Protein AF-A0A2M7J598-F1 (afdb_monomer)

Solvent-accessible surface area (backbone atoms only — not comparable to full-atom values): 4701 Å² total; per-residue (Å²): 51,68,37,45,54,35,32,34,26,34,34,56,43,94,77,53,84,44,64,61,65,71,74,36,80,92,73,73,47,67,47,64,76,55,80,59,77,45,77,44,82,33,45,54,85,33,79,86,86,73,56,98,56,44,42,70,46,71,88,41,62,67,84,72,69,45,67,81,85,88,88,76,91,130

Mean predicted aligned error: 2.21 Å

Nearest PDB structures (foldseek):
  6ads-assembly1_A  TM=3.690E-01  e=9.839E+00  Senecavirus A

Structure (mmCIF, N/CA/C/O backbone):
data_AF-A0A2M7J598-F1
#
_entry.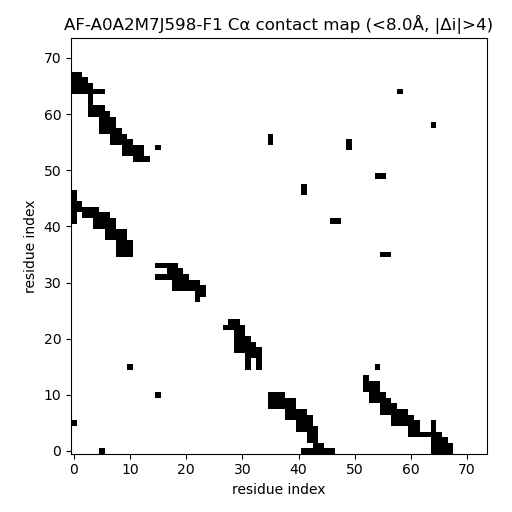id   AF-A0A2M7J598-F1
#
loop_
_atom_site.group_PDB
_atom_site.id
_atom_site.type_symbol
_atom_site.label_atom_id
_atom_site.label_alt_id
_atom_site.label_comp_id
_atom_site.label_asym_id
_atom_site.label_entity_id
_atom_site.label_seq_id
_atom_site.pdbx_PDB_ins_code
_atom_site.Cartn_x
_atom_site.Cartn_y
_atom_site.Cartn_z
_atom_site.occupancy
_atom_site.B_iso_or_equiv
_atom_site.auth_seq_id
_atom_site.auth_comp_id
_atom_site.auth_asym_id
_atom_site.auth_atom_id
_atom_site.pdbx_PDB_model_num
ATOM 1 N N . VAL A 1 1 ? -6.378 -2.842 10.641 1.00 96.31 1 VAL A N 1
ATOM 2 C CA . VAL A 1 1 ? -6.200 -1.614 11.455 1.00 96.31 1 VAL A CA 1
ATOM 3 C C . VAL A 1 1 ? -6.756 -1.879 12.843 1.00 96.31 1 VAL A C 1
ATOM 5 O O . VAL A 1 1 ? -7.731 -2.606 12.934 1.00 96.31 1 VAL A O 1
ATOM 8 N N . LEU A 1 2 ? -6.108 -1.398 13.909 1.00 97.31 2 LEU A N 1
ATOM 9 C CA . LEU A 1 2 ? -6.569 -1.610 15.292 1.00 97.31 2 LEU A CA 1
ATOM 10 C C . LEU A 1 2 ? -7.230 -0.357 15.882 1.00 97.31 2 LEU A C 1
ATOM 12 O O . LEU A 1 2 ? -8.219 -0.474 16.587 1.00 97.31 2 LEU A O 1
ATOM 16 N N . GLU A 1 3 ? -6.685 0.832 15.612 1.00 97.25 3 GLU A N 1
ATOM 17 C CA . GLU A 1 3 ? -7.244 2.122 16.041 1.00 97.25 3 GLU A CA 1
ATOM 18 C C . GLU A 1 3 ? -6.951 3.214 15.006 1.00 97.25 3 GLU A C 1
ATOM 20 O O . GLU A 1 3 ? -5.899 3.183 14.359 1.00 97.25 3 GLU A O 1
ATOM 25 N N . GLY A 1 4 ? -7.845 4.204 14.925 1.00 95.69 4 GLY A N 1
ATOM 26 C CA . GLY A 1 4 ? -7.779 5.309 13.967 1.00 95.69 4 GLY A CA 1
ATOM 27 C C . GLY A 1 4 ? -8.385 4.961 12.606 1.00 95.69 4 GLY A C 1
ATOM 28 O O . GLY A 1 4 ? -8.640 3.795 12.303 1.00 95.69 4 GLY A O 1
ATOM 29 N N . ASP A 1 5 ? -8.603 5.991 11.792 1.00 91.88 5 ASP A N 1
ATOM 30 C CA . ASP A 1 5 ? -9.136 5.857 10.437 1.00 91.88 5 ASP A CA 1
ATOM 31 C C . ASP A 1 5 ? -7.979 5.870 9.435 1.00 91.88 5 ASP A C 1
ATOM 33 O O . ASP A 1 5 ? -7.297 6.886 9.280 1.00 91.88 5 ASP A O 1
ATOM 37 N N . GLU A 1 6 ? -7.749 4.747 8.753 1.00 97.56 6 GLU A N 1
ATOM 38 C CA . GLU A 1 6 ? -6.764 4.652 7.676 1.00 97.56 6 GLU A CA 1
ATOM 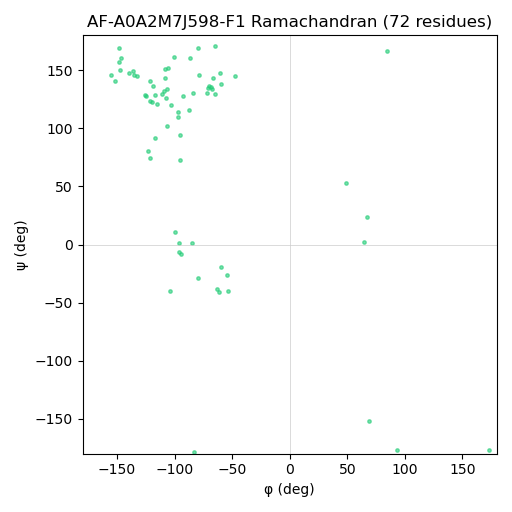39 C C . GLU A 1 6 ? -7.469 4.545 6.323 1.00 97.56 6 GLU A C 1
ATOM 41 O O . GLU A 1 6 ? -8.500 3.899 6.177 1.00 97.56 6 GLU A O 1
ATOM 46 N N . THR A 1 7 ? -6.895 5.166 5.307 1.00 98.31 7 THR A N 1
ATOM 47 C CA . THR A 1 7 ? -7.180 4.938 3.897 1.00 98.31 7 THR A CA 1
ATOM 48 C C . THR A 1 7 ? -5.888 4.454 3.252 1.00 98.31 7 THR A C 1
ATOM 50 O O . THR A 1 7 ? -4.807 4.971 3.537 1.00 98.31 7 THR A O 1
ATOM 53 N N . MET A 1 8 ? -5.978 3.438 2.403 1.00 98.44 8 MET A N 1
ATOM 54 C CA . MET A 1 8 ? -4.832 2.903 1.677 1.00 98.44 8 MET A CA 1
ATOM 55 C C . MET A 1 8 ? -5.051 3.091 0.182 1.00 98.44 8 MET A C 1
ATOM 57 O O . MET A 1 8 ? -6.107 2.746 -0.352 1.00 98.44 8 MET A O 1
ATOM 61 N N . GLY A 1 9 ? -4.059 3.674 -0.487 1.00 98.56 9 GLY A N 1
ATOM 62 C CA . GLY A 1 9 ? -4.024 3.743 -1.941 1.00 98.56 9 GLY A CA 1
ATOM 63 C C . GLY A 1 9 ? -3.566 2.413 -2.523 1.00 98.56 9 GLY A C 1
ATOM 64 O O . GLY A 1 9 ? -2.714 1.758 -1.929 1.00 98.56 9 GLY A O 1
ATOM 65 N N . TRP A 1 10 ? -4.098 2.034 -3.679 1.00 98.69 10 TRP A N 1
ATOM 66 C CA . TRP A 1 10 ? -3.690 0.839 -4.417 1.00 98.69 10 TRP A CA 1
ATOM 67 C C . TRP A 1 10 ? -3.464 1.149 -5.898 1.00 98.69 10 TRP A C 1
ATOM 69 O O . TRP A 1 10 ? -4.186 1.965 -6.484 1.00 98.69 10 TRP A O 1
ATOM 79 N N . LYS A 1 11 ? -2.477 0.482 -6.499 1.00 98.75 11 LYS A N 1
ATOM 80 C CA . LYS A 1 11 ? -2.197 0.473 -7.936 1.00 98.75 11 LYS A CA 1
ATOM 81 C C . LYS A 1 11 ? -1.515 -0.855 -8.321 1.00 98.75 11 LYS A C 1
ATOM 83 O O . LYS A 1 11 ? -0.649 -1.306 -7.572 1.00 98.75 11 LYS A O 1
ATOM 88 N N . PRO A 1 12 ? -1.842 -1.468 -9.473 1.00 98.56 12 PRO A N 1
ATOM 89 C CA . PRO A 1 12 ? -1.127 -2.655 -9.932 1.00 98.56 12 PRO A CA 1
ATOM 90 C C . PRO A 1 12 ? 0.316 -2.296 -10.321 1.00 98.56 12 PRO A C 1
ATOM 92 O O . PRO A 1 12 ? 0.554 -1.301 -11.004 1.00 98.56 12 PRO A O 1
ATOM 95 N N . LEU A 1 13 ? 1.281 -3.118 -9.909 1.00 98.31 13 LEU A N 1
ATOM 96 C CA . LEU A 1 13 ? 2.717 -2.897 -10.110 1.00 98.31 13 LEU A CA 1
ATOM 97 C C . LEU A 1 13 ? 3.116 -2.640 -11.579 1.00 98.31 13 LEU A C 1
ATOM 99 O O . LEU A 1 13 ? 3.932 -1.745 -11.799 1.00 98.31 13 LEU A O 1
ATOM 103 N N . PRO A 1 14 ? 2.545 -3.327 -12.595 1.00 98.25 14 PRO A N 1
ATOM 104 C CA . PRO A 1 14 ? 2.835 -3.018 -13.999 1.00 98.25 14 PRO A CA 1
ATOM 105 C C . PRO A 1 14 ? 2.475 -1.587 -14.432 1.00 98.25 14 PRO A C 1
ATOM 107 O O . PRO A 1 14 ? 3.017 -1.117 -15.428 1.00 98.25 14 PRO A O 1
ATOM 110 N N . ASP A 1 15 ? 1.608 -0.893 -13.683 1.00 98.50 15 ASP A N 1
ATOM 111 C CA . ASP A 1 15 ? 1.197 0.494 -13.942 1.00 98.50 15 ASP A CA 1
ATOM 112 C C . ASP A 1 15 ? 1.933 1.532 -13.073 1.00 98.50 15 ASP A C 1
ATOM 114 O O . ASP A 1 15 ? 1.548 2.710 -13.023 1.00 98.50 15 ASP A O 1
ATOM 118 N N . CYS A 1 16 ? 2.982 1.106 -12.36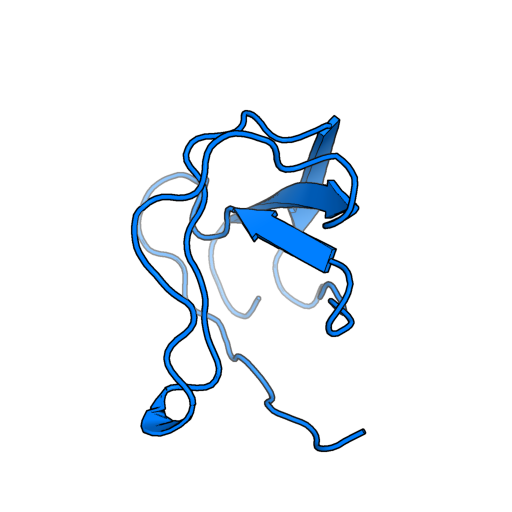6 1.00 98.38 16 CYS A N 1
ATOM 119 C CA . CYS A 1 16 ? 3.869 1.974 -11.601 1.00 98.38 16 CYS A CA 1
ATOM 120 C C . CYS A 1 16 ? 5.105 2.330 -12.439 1.00 98.38 16 CYS A C 1
ATOM 122 O O . CYS A 1 16 ? 6.090 1.592 -12.479 1.00 98.38 16 CYS A O 1
ATOM 124 N N . TYR A 1 17 ? 5.053 3.472 -13.124 1.00 98.06 17 TYR A N 1
ATOM 125 C CA . TYR A 1 17 ? 6.052 3.858 -14.126 1.00 98.06 17 TYR A CA 1
ATOM 126 C C . TYR A 1 17 ? 7.177 4.748 -13.579 1.00 98.06 17 TYR A C 1
ATOM 128 O O . TYR A 1 17 ? 8.141 5.020 -14.294 1.00 98.06 17 TYR A O 1
ATOM 136 N N . ASN A 1 18 ? 7.070 5.223 -12.335 1.00 98.25 18 ASN A N 1
ATOM 137 C CA . ASN A 1 18 ? 7.993 6.182 -11.733 1.00 98.25 18 ASN A CA 1
ATOM 138 C C . ASN A 1 18 ? 8.648 5.617 -10.455 1.00 98.25 18 ASN A C 1
ATOM 140 O O . ASN A 1 18 ? 8.267 5.997 -9.341 1.00 98.25 18 ASN A O 1
ATOM 144 N N . PRO A 1 19 ? 9.616 4.688 -10.585 1.00 97.88 19 PRO A N 1
ATOM 145 C CA . PRO A 1 19 ? 10.299 4.095 -9.441 1.00 97.88 19 PRO A CA 1
ATOM 146 C C . PRO A 1 19 ? 11.179 5.118 -8.707 1.00 97.88 19 PRO A C 1
ATOM 148 O O . PRO A 1 19 ? 11.976 5.840 -9.307 1.00 97.88 19 PRO A O 1
ATOM 151 N N . ALA A 1 20 ? 11.082 5.132 -7.379 1.00 97.94 20 ALA A N 1
ATOM 152 C CA . ALA A 1 20 ? 11.940 5.899 -6.481 1.00 97.94 20 ALA A CA 1
ATOM 153 C C . ALA A 1 20 ? 13.085 5.012 -5.969 1.00 97.94 20 ALA 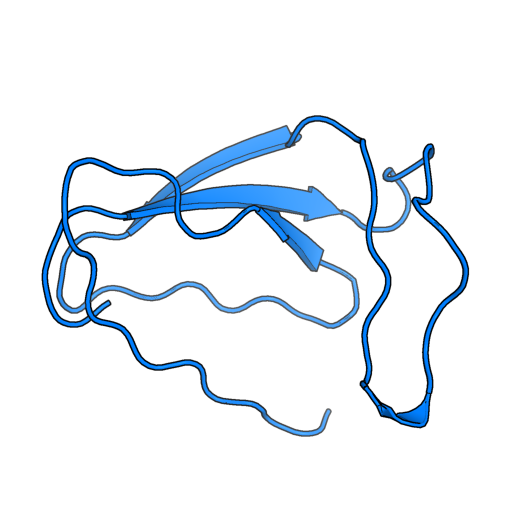A C 1
ATOM 155 O O . ALA A 1 20 ? 13.106 4.595 -4.810 1.00 97.94 20 ALA A O 1
ATOM 156 N N . GLY A 1 21 ? 14.033 4.720 -6.859 1.00 96.19 21 GLY A N 1
ATOM 157 C CA . GLY A 1 21 ? 15.155 3.820 -6.594 1.00 96.19 21 GLY A CA 1
ATOM 158 C C . GLY A 1 21 ? 14.897 2.371 -7.015 1.00 96.19 21 GLY A C 1
ATOM 159 O O . GLY A 1 21 ? 13.874 2.038 -7.618 1.00 96.19 21 GLY A O 1
ATOM 160 N N . GLU A 1 22 ? 15.874 1.515 -6.726 1.00 97.50 22 GLU A N 1
ATOM 161 C CA . GLU A 1 22 ? 15.858 0.099 -7.096 1.00 97.50 22 GLU A CA 1
ATOM 162 C C . GLU A 1 22 ? 15.148 -0.766 -6.046 1.00 97.50 22 GLU A C 1
ATOM 164 O O . GLU A 1 22 ? 14.995 -0.377 -4.884 1.00 97.50 22 GLU A O 1
ATOM 169 N N . PHE A 1 23 ? 14.736 -1.966 -6.457 1.00 97.75 23 PHE A N 1
ATOM 170 C CA . PHE A 1 23 ? 14.233 -2.979 -5.536 1.00 97.75 23 PHE A CA 1
ATOM 171 C C . PHE A 1 23 ? 15.336 -3.441 -4.574 1.00 97.75 23 PHE A C 1
ATOM 173 O O . PHE A 1 23 ? 16.432 -3.822 -4.987 1.00 97.75 23 PHE A O 1
ATOM 180 N N . SER A 1 24 ? 15.033 -3.444 -3.277 1.00 98.25 24 SER A N 1
ATOM 181 C CA . SER A 1 24 ? 15.924 -3.950 -2.237 1.00 98.25 24 SER A CA 1
ATOM 182 C C . SER A 1 24 ? 15.557 -5.386 -1.883 1.00 98.25 24 SER A C 1
ATOM 184 O O . SER A 1 24 ? 14.553 -5.618 -1.217 1.00 98.25 24 SER A O 1
ATOM 186 N N . VAL A 1 25 ? 16.415 -6.338 -2.257 1.00 97.31 25 VAL A N 1
ATOM 187 C CA . VAL A 1 25 ? 16.239 -7.761 -1.912 1.00 97.31 25 VAL A CA 1
ATOM 188 C C . VAL A 1 25 ? 16.251 -7.979 -0.395 1.00 97.31 25 VAL A C 1
ATOM 190 O O . VAL A 1 25 ? 15.447 -8.740 0.123 1.00 97.31 25 VAL A O 1
ATOM 193 N N . GLU A 1 26 ? 17.134 -7.286 0.332 1.00 97.62 26 GLU A N 1
ATOM 194 C CA . GLU A 1 26 ? 17.241 -7.401 1.796 1.00 97.62 26 GLU A CA 1
ATOM 195 C C . GLU A 1 26 ? 15.964 -6.938 2.512 1.00 97.62 26 GLU A C 1
ATOM 197 O O . GLU A 1 26 ? 15.558 -7.531 3.509 1.00 97.62 26 GLU A O 1
ATOM 202 N N . LYS A 1 27 ? 15.336 -5.868 2.011 1.00 97.06 27 LYS A N 1
ATOM 203 C CA . LYS A 1 27 ? 14.148 -5.262 2.628 1.00 97.06 27 LYS A CA 1
ATOM 204 C C . LYS A 1 27 ? 12.830 -5.731 2.015 1.00 97.06 27 LYS A C 1
ATOM 206 O O . LYS A 1 27 ? 11.785 -5.345 2.536 1.00 97.06 27 LYS A O 1
ATOM 211 N N . ASP A 1 28 ? 12.888 -6.511 0.937 1.00 97.56 28 ASP A N 1
ATOM 212 C CA . ASP A 1 28 ? 11.738 -6.968 0.153 1.00 97.56 28 ASP A CA 1
ATOM 213 C C . ASP A 1 28 ? 10.785 -5.811 -0.211 1.00 97.56 28 ASP A C 1
ATOM 215 O O . ASP A 1 28 ? 9.603 -5.791 0.143 1.00 97.56 28 ASP A O 1
ATOM 219 N N . ILE A 1 29 ? 11.343 -4.752 -0.817 1.00 97.81 29 ILE A N 1
ATOM 220 C CA . ILE A 1 29 ? 10.597 -3.519 -1.107 1.00 97.81 29 ILE A CA 1
ATOM 221 C C . ILE A 1 29 ? 11.182 -2.713 -2.272 1.00 97.81 29 ILE A C 1
ATOM 223 O O . ILE A 1 29 ? 12.399 -2.610 -2.437 1.00 97.81 29 ILE A O 1
ATOM 227 N N . GLN A 1 30 ? 10.296 -2.059 -3.023 1.00 98.19 30 GLN A N 1
ATOM 228 C CA . GLN A 1 30 ? 10.598 -0.965 -3.946 1.00 98.19 30 GLN A CA 1
ATOM 229 C C . GLN A 1 30 ? 9.571 0.156 -3.751 1.00 98.19 30 GLN A C 1
ATOM 231 O O . GLN A 1 30 ? 8.406 -0.111 -3.455 1.00 98.19 30 GLN A O 1
ATOM 236 N N . PHE A 1 31 ? 9.998 1.409 -3.911 1.00 98.44 31 PHE A N 1
ATOM 237 C CA . PHE A 1 31 ? 9.127 2.579 -3.808 1.00 98.44 31 PHE A CA 1
ATOM 238 C C . PHE A 1 31 ? 8.822 3.170 -5.184 1.00 98.44 31 PHE A C 1
ATOM 240 O O . PHE A 1 31 ? 9.641 3.090 -6.098 1.00 98.44 31 PHE A O 1
ATOM 247 N N . PHE A 1 32 ? 7.664 3.817 -5.303 1.00 98.56 32 PHE A N 1
ATOM 248 C CA . PHE A 1 32 ? 7.195 4.482 -6.518 1.00 98.56 32 PHE A CA 1
ATOM 249 C C . PHE A 1 32 ? 6.601 5.851 -6.169 1.00 98.56 32 PHE A C 1
ATOM 251 O O . PHE A 1 32 ? 6.055 6.032 -5.081 1.00 98.56 32 PHE A O 1
ATOM 258 N N . LEU A 1 33 ? 6.711 6.811 -7.089 1.00 98.38 33 LEU A N 1
ATOM 259 C CA . LEU A 1 33 ? 6.118 8.155 -6.977 1.00 98.38 33 LEU A CA 1
ATOM 260 C C . LEU A 1 33 ? 4.762 8.266 -7.689 1.00 98.38 33 LEU A C 1
ATOM 262 O O . LEU A 1 33 ? 4.163 9.340 -7.742 1.00 98.38 33 LEU A O 1
ATOM 266 N N . ASP A 1 34 ? 4.295 7.167 -8.272 1.00 98.44 34 ASP A N 1
ATOM 267 C CA . ASP A 1 34 ? 3.006 7.065 -8.932 1.00 98.44 34 ASP A CA 1
ATOM 268 C C . ASP A 1 34 ? 1.834 7.368 -7.989 1.00 98.44 34 ASP A C 1
ATOM 270 O O . ASP A 1 34 ? 1.762 6.874 -6.864 1.00 98.44 34 ASP A O 1
ATOM 274 N N . ALA A 1 35 ? 0.853 8.122 -8.488 1.00 98.06 35 ALA A N 1
ATOM 275 C CA . ALA A 1 35 ? -0.419 8.279 -7.793 1.00 98.06 35 ALA A CA 1
ATOM 276 C C . ALA A 1 35 ? -1.191 6.940 -7.761 1.00 98.06 35 ALA A C 1
ATOM 278 O O . ALA A 1 35 ? -1.178 6.216 -8.767 1.00 98.06 35 ALA A O 1
ATOM 279 N N . PRO A 1 36 ? -1.902 6.620 -6.661 1.00 98.31 36 PRO A N 1
ATOM 280 C CA . PRO A 1 36 ? -2.763 5.440 -6.593 1.00 98.31 36 PRO A CA 1
ATOM 281 C C . PRO A 1 36 ? -3.890 5.458 -7.629 1.00 98.31 36 PRO A C 1
ATOM 283 O O . PRO A 1 36 ? -4.430 6.514 -7.956 1.00 98.31 36 PRO A O 1
ATOM 286 N N . ALA A 1 37 ? -4.273 4.275 -8.113 1.00 98.38 37 ALA A N 1
ATOM 287 C CA . ALA A 1 37 ? -5.415 4.093 -9.010 1.00 98.38 37 ALA A CA 1
ATOM 288 C C . ALA A 1 37 ? -6.754 4.100 -8.252 1.00 98.38 37 ALA A C 1
ATOM 290 O O . ALA A 1 37 ? -7.784 4.488 -8.799 1.00 98.38 37 ALA A O 1
ATOM 291 N N . SER A 1 38 ? -6.745 3.683 -6.986 1.00 98.12 38 SER A N 1
ATOM 292 C CA . SER A 1 38 ? -7.915 3.706 -6.107 1.00 98.12 38 SER A CA 1
ATOM 293 C C . SER A 1 38 ? -7.514 3.970 -4.659 1.0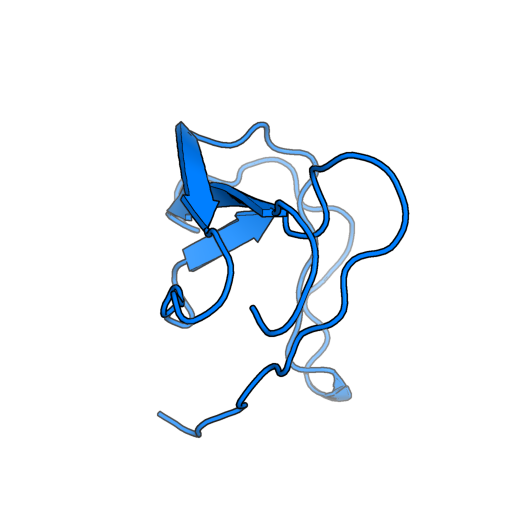0 98.12 38 SER A C 1
ATOM 295 O O . SER A 1 38 ? -6.356 3.783 -4.284 1.00 98.12 38 SER A O 1
ATOM 297 N N . TRP A 1 39 ? -8.488 4.402 -3.860 1.00 98.31 39 TRP A N 1
ATOM 298 C CA . TRP A 1 39 ? -8.352 4.651 -2.429 1.00 98.31 39 TRP A CA 1
ATOM 299 C C . TRP A 1 39 ? -9.417 3.861 -1.679 1.00 98.31 39 TRP A C 1
ATOM 301 O O . TRP A 1 39 ? -10.598 3.939 -2.018 1.00 98.31 39 TRP A O 1
ATOM 311 N N . ILE A 1 40 ? -8.999 3.104 -0.668 1.00 97.75 40 ILE A N 1
ATOM 312 C CA . ILE A 1 40 ? -9.872 2.228 0.108 1.00 97.75 40 ILE A CA 1
ATOM 313 C C . ILE A 1 40 ? -9.809 2.653 1.570 1.00 97.75 40 ILE A C 1
ATOM 315 O O . ILE A 1 40 ? -8.728 2.681 2.156 1.00 97.75 40 ILE A O 1
ATOM 319 N N . ALA A 1 41 ? -10.961 2.967 2.162 1.00 97.38 41 ALA A N 1
ATOM 320 C CA . ALA A 1 41 ? -11.064 3.185 3.600 1.00 97.38 41 ALA A CA 1
ATOM 321 C C . ALA A 1 41 ? -10.925 1.846 4.342 1.00 97.38 41 ALA A C 1
ATOM 323 O O . ALA A 1 41 ? -11.610 0.874 4.024 1.00 97.38 41 ALA A O 1
ATOM 324 N N . VAL A 1 42 ? -10.051 1.811 5.343 1.00 97.19 42 VAL A N 1
ATOM 325 C CA . VAL A 1 42 ? -9.749 0.658 6.194 1.00 97.19 42 VAL A CA 1
ATOM 326 C C . VAL A 1 42 ? -9.999 1.066 7.651 1.00 97.19 42 VAL A C 1
ATOM 328 O O . VAL A 1 42 ? -9.061 1.429 8.366 1.00 97.19 42 VAL A O 1
ATOM 331 N N . PRO A 1 43 ? -11.268 1.059 8.101 1.00 95.88 43 PRO A N 1
ATOM 332 C CA . PRO A 1 43 ?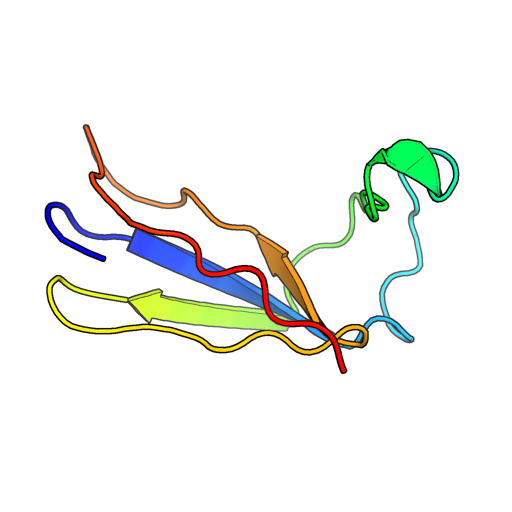 -11.598 1.384 9.484 1.00 95.88 43 PRO A CA 1
ATOM 333 C C . PRO A 1 43 ? -11.019 0.336 10.456 1.00 95.88 43 PRO A C 1
ATOM 335 O O . PRO A 1 43 ? -10.526 -0.718 10.028 1.00 95.88 43 PRO A O 1
ATOM 338 N N . PRO A 1 44 ? -11.075 0.586 11.777 1.00 97.00 44 PRO A N 1
ATOM 339 C CA . PRO A 1 44 ? -10.720 -0.415 12.779 1.00 97.00 44 PRO A CA 1
ATOM 340 C C . PRO A 1 44 ? -11.375 -1.780 12.510 1.00 97.00 44 PRO A C 1
ATOM 342 O O . PRO A 1 44 ? -12.476 -1.870 11.962 1.00 97.00 44 PRO A O 1
ATOM 345 N N . ASP A 1 45 ? -10.645 -2.847 12.833 1.00 96.75 45 ASP A N 1
ATOM 346 C CA . ASP A 1 45 ? -11.001 -4.258 12.606 1.00 96.75 45 ASP A CA 1
ATOM 347 C C . ASP A 1 45 ? -11.118 -4.703 11.136 1.00 96.75 45 ASP A C 1
ATOM 349 O O . ASP A 1 45 ? -11.363 -5.876 10.857 1.00 96.75 45 ASP A O 1
ATOM 353 N N . HIS A 1 46 ? -10.850 -3.809 10.181 1.00 97.31 46 HIS A N 1
ATOM 354 C CA . HIS A 1 46 ? -10.751 -4.143 8.760 1.00 97.31 46 HIS A CA 1
ATOM 355 C C . HIS A 1 46 ? -9.287 -4.260 8.324 1.00 97.31 46 HIS A C 1
ATOM 357 O O . HIS A 1 46 ? -8.359 -3.770 8.987 1.00 97.31 46 HIS A O 1
ATOM 363 N N . PHE A 1 47 ? -9.061 -4.924 7.192 1.00 97.38 47 PHE A N 1
ATOM 364 C CA . PHE A 1 47 ? -7.733 -5.100 6.615 1.00 97.38 47 PHE A CA 1
ATOM 365 C C . PHE A 1 47 ? -7.780 -5.154 5.086 1.00 97.38 47 PHE A C 1
ATOM 367 O O . PHE A 1 47 ? -8.797 -5.503 4.492 1.00 97.38 47 PHE A O 1
ATOM 374 N N . CYS A 1 48 ? -6.642 -4.837 4.471 1.00 97.19 48 CYS A N 1
ATOM 375 C CA . CYS A 1 48 ? -6.352 -5.124 3.071 1.00 97.19 48 CYS A CA 1
ATOM 376 C C . CYS A 1 48 ? -5.303 -6.236 2.999 1.00 97.19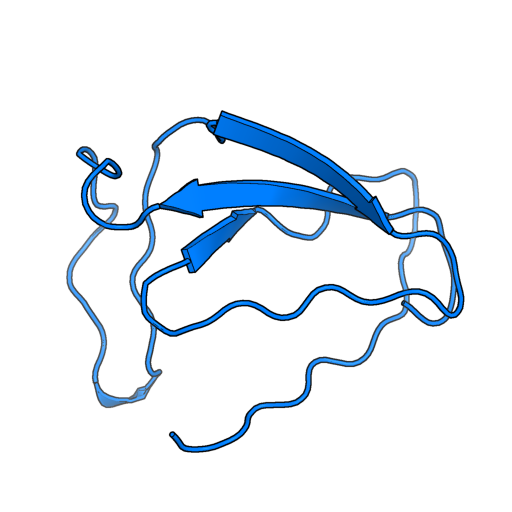 48 CYS A C 1
ATOM 378 O O . CYS A 1 48 ? -4.462 -6.362 3.893 1.00 97.19 48 CYS A O 1
ATOM 380 N N . 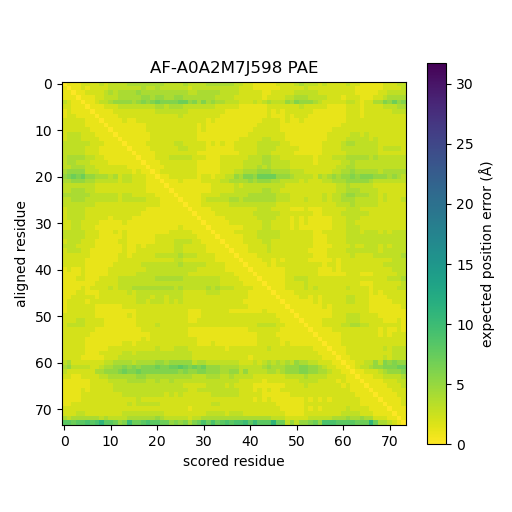ILE A 1 49 ? -5.346 -7.015 1.924 1.00 97.75 49 ILE A N 1
ATOM 381 C CA . ILE A 1 49 ? -4.263 -7.913 1.523 1.00 97.75 49 ILE A CA 1
ATOM 382 C C . ILE A 1 49 ? -3.655 -7.306 0.262 1.00 97.75 49 ILE A C 1
ATOM 384 O O . ILE A 1 49 ? -4.397 -6.930 -0.641 1.00 97.75 49 ILE A O 1
ATOM 388 N N . PHE A 1 50 ? -2.329 -7.205 0.233 1.00 98.25 50 PHE A N 1
ATOM 389 C CA . PHE A 1 50 ? -1.561 -6.777 -0.932 1.00 98.25 50 PHE A CA 1
ATOM 390 C C . PHE A 1 50 ? -0.622 -7.916 -1.323 1.00 98.25 50 PHE A C 1
ATOM 392 O O . PHE A 1 50 ? 0.166 -8.375 -0.492 1.00 98.25 50 PHE A O 1
ATOM 399 N N . PHE A 1 51 ? -0.741 -8.383 -2.559 1.00 98.31 51 PHE A N 1
ATOM 400 C CA . PHE A 1 51 ? 0.159 -9.353 -3.174 1.00 98.31 51 PHE A CA 1
ATOM 401 C C . PHE A 1 51 ? 1.450 -8.667 -3.660 1.00 98.31 51 PHE A C 1
ATOM 403 O O . PHE A 1 51 ? 1.521 -7.434 -3.667 1.00 98.31 51 PHE A O 1
ATOM 410 N N . PRO A 1 52 ? 2.492 -9.422 -4.060 1.00 97.75 52 PRO A N 1
ATOM 411 C CA . PRO A 1 52 ? 3.722 -8.837 -4.606 1.00 97.75 52 PRO A CA 1
ATOM 412 C C . PRO A 1 52 ? 3.492 -7.890 -5.795 1.00 97.75 52 PRO A C 1
ATOM 414 O O . PRO A 1 52 ? 4.272 -6.966 -6.015 1.00 97.75 52 PRO A O 1
ATOM 417 N N . GLU A 1 53 ? 2.405 -8.086 -6.540 1.00 98.06 53 GLU A N 1
ATOM 418 C CA . GLU A 1 53 ? 2.010 -7.271 -7.687 1.00 98.06 53 GLU A CA 1
ATOM 419 C C . GLU A 1 53 ? 1.201 -6.015 -7.306 1.00 98.06 53 GLU A C 1
ATOM 421 O O . GLU A 1 53 ? 0.804 -5.257 -8.191 1.00 98.06 53 GLU A O 1
ATOM 426 N N . ASP A 1 54 ? 0.966 -5.763 -6.015 1.00 98.44 54 ASP A N 1
ATOM 427 C CA . ASP A 1 54 ? 0.155 -4.650 -5.520 1.00 98.44 54 ASP A CA 1
ATOM 428 C C . ASP A 1 54 ? 1.019 -3.550 -4.885 1.00 98.44 54 ASP A C 1
ATOM 430 O O . ASP A 1 54 ? 1.419 -3.613 -3.713 1.00 98.44 54 ASP A O 1
ATOM 434 N N . ALA A 1 55 ? 1.241 -2.466 -5.630 1.00 98.50 55 ALA A N 1
ATOM 435 C CA . ALA A 1 55 ? 1.766 -1.248 -5.034 1.00 98.50 55 ALA A CA 1
ATOM 436 C C . ALA A 1 55 ? 0.680 -0.598 -4.168 1.00 98.50 55 ALA A C 1
ATOM 438 O O . ALA A 1 55 ? -0.481 -0.466 -4.569 1.00 98.50 55 ALA A O 1
ATOM 439 N N . HIS A 1 56 ? 1.060 -0.166 -2.968 1.00 98.44 56 HIS A N 1
ATOM 440 C CA . HIS A 1 56 ? 0.123 0.429 -2.028 1.00 98.44 56 HIS A CA 1
ATOM 441 C C . HIS A 1 56 ? 0.720 1.630 -1.295 1.00 98.44 56 HIS A C 1
ATOM 443 O O . HIS A 1 56 ? 1.916 1.689 -1.016 1.00 98.44 56 HIS A O 1
ATOM 449 N N . ALA A 1 57 ? -0.144 2.589 -0.968 1.00 98.12 57 ALA A N 1
ATOM 450 C CA . ALA A 1 57 ? 0.189 3.817 -0.256 1.00 98.12 57 ALA A CA 1
ATOM 451 C C . ALA A 1 57 ? -0.561 3.844 1.089 1.00 98.12 57 ALA A C 1
ATOM 453 O O . ALA A 1 57 ? -1.722 4.263 1.128 1.00 98.12 57 ALA A O 1
ATOM 454 N N . PRO A 1 58 ? 0.047 3.339 2.179 1.00 97.19 58 PRO A N 1
ATOM 455 C CA . PRO A 1 58 ? -0.585 3.303 3.495 1.00 97.19 58 PRO A CA 1
ATOM 456 C C . PRO A 1 58 ? -0.447 4.642 4.246 1.00 97.19 58 PRO A C 1
ATOM 458 O O . PRO A 1 58 ? 0.186 5.575 3.763 1.00 97.19 58 PRO A O 1
ATOM 461 N N . LEU A 1 59 ? -0.969 4.695 5.477 1.00 95.19 59 LEU A N 1
ATOM 462 C CA . LEU A 1 59 ? -0.845 5.809 6.431 1.00 95.19 59 LEU A CA 1
ATOM 463 C C . LEU A 1 59 ? -1.555 7.108 6.016 1.00 95.19 59 LEU A C 1
ATOM 465 O O . LEU A 1 59 ? -1.208 8.179 6.513 1.00 95.19 59 LEU A O 1
ATOM 469 N N . VAL A 1 60 ? -2.570 7.035 5.152 1.00 97.19 60 VAL A N 1
ATOM 470 C CA . VAL A 1 60 ? -3.427 8.192 4.860 1.00 97.19 60 VAL A CA 1
ATOM 471 C C . VAL A 1 60 ? -4.566 8.229 5.869 1.00 97.19 60 VAL A C 1
ATOM 473 O O . VAL A 1 60 ? -5.387 7.324 5.913 1.00 97.19 60 VAL A O 1
ATOM 476 N N . GLY A 1 61 ? -4.626 9.265 6.695 1.00 94.31 61 GLY A N 1
ATOM 477 C CA . GLY A 1 61 ? -5.646 9.399 7.730 1.00 94.31 61 GLY A CA 1
ATOM 478 C C . GLY A 1 61 ? -5.376 10.589 8.640 1.00 94.31 61 GLY A C 1
ATOM 479 O O . GLY A 1 61 ? -4.431 11.348 8.419 1.00 94.31 61 GLY A O 1
ATOM 480 N N . ASN A 1 62 ? -6.213 10.757 9.661 1.00 92.38 62 ASN A N 1
ATOM 481 C CA . ASN A 1 62 ? -6.087 11.851 10.621 1.00 92.38 62 ASN A CA 1
ATOM 482 C C . ASN A 1 62 ? -5.561 11.339 11.964 1.00 92.38 62 ASN A C 1
ATOM 484 O O . ASN A 1 62 ? -6.082 10.373 12.517 1.00 92.38 62 ASN A O 1
ATOM 488 N N . GLY A 1 63 ? -4.578 12.041 12.530 1.00 93.44 63 GLY A N 1
ATOM 489 C CA . GLY A 1 63 ? -4.028 11.718 13.846 1.00 93.44 63 GLY A CA 1
ATOM 490 C C . GLY A 1 63 ? -3.228 10.413 13.869 1.00 93.44 63 GLY A C 1
ATOM 491 O O . GLY A 1 63 ? -2.603 10.026 12.883 1.00 93.44 63 GLY A O 1
ATOM 492 N N . SER A 1 64 ? -3.201 9.761 15.031 1.00 96.19 64 SER A N 1
ATOM 493 C CA . SER A 1 64 ? -2.444 8.524 15.237 1.00 96.19 64 SER A CA 1
ATOM 494 C C . SER A 1 64 ? -3.238 7.302 14.781 1.00 96.19 64 SER A C 1
ATOM 496 O O . SER A 1 64 ? -4.371 7.102 15.212 1.00 96.19 64 SER A O 1
ATOM 498 N N . ILE A 1 65 ? -2.602 6.444 13.982 1.00 96.94 65 ILE A N 1
ATOM 499 C CA . ILE A 1 65 ? -3.144 5.150 13.551 1.00 96.94 65 ILE A CA 1
ATOM 500 C C . ILE A 1 65 ? -2.335 4.041 14.222 1.00 96.94 65 ILE A C 1
ATOM 502 O O . ILE A 1 65 ? -1.105 4.021 14.131 1.00 96.94 65 ILE A O 1
ATOM 506 N N . ARG A 1 66 ? -3.014 3.080 14.859 1.00 97.69 66 ARG A N 1
ATOM 507 C CA . ARG A 1 66 ? -2.386 1.842 15.343 1.00 97.69 66 ARG A CA 1
ATOM 508 C C . ARG A 1 66 ? -2.824 0.678 14.468 1.00 97.69 66 ARG A C 1
ATOM 510 O O . ARG A 1 66 ? -4.015 0.429 14.301 1.00 97.69 66 ARG A O 1
ATOM 517 N N . LYS A 1 67 ? -1.869 -0.078 13.929 1.00 97.62 67 LYS A N 1
ATOM 518 C CA . LYS A 1 67 ? -2.140 -1.218 13.044 1.00 97.62 67 LYS A CA 1
ATOM 519 C C . LYS A 1 67 ? -1.099 -2.319 13.185 1.00 97.62 67 LYS A C 1
ATOM 521 O O . LYS A 1 67 ? -0.049 -2.120 13.787 1.00 97.62 67 LYS A O 1
ATOM 526 N N . VAL A 1 68 ? -1.402 -3.462 12.579 1.00 97.94 68 VAL A N 1
ATOM 527 C CA . VAL A 1 68 ? -0.494 -4.602 12.438 1.00 97.94 68 VAL A CA 1
ATOM 528 C C . VAL A 1 68 ? -0.332 -4.894 10.953 1.00 97.94 68 VAL A C 1
ATOM 530 O O . VAL A 1 68 ? -1.302 -4.803 10.202 1.00 97.94 68 VAL A O 1
ATOM 533 N N . ILE A 1 69 ? 0.890 -5.226 10.540 1.00 97.94 69 ILE A N 1
ATOM 534 C CA . ILE A 1 69 ? 1.204 -5.694 9.191 1.00 97.94 69 ILE A CA 1
ATOM 535 C C . ILE A 1 69 ? 1.701 -7.130 9.327 1.00 97.94 69 ILE A C 1
ATOM 537 O O . ILE A 1 69 ? 2.693 -7.373 10.012 1.00 97.94 69 ILE A O 1
ATOM 541 N N . PHE A 1 70 ? 1.019 -8.069 8.678 1.00 98.00 70 PHE A N 1
ATOM 542 C CA . PHE A 1 70 ? 1.480 -9.449 8.575 1.00 98.00 70 PHE A CA 1
ATOM 543 C C . PHE A 1 70 ? 2.278 -9.610 7.283 1.00 98.00 70 PHE A C 1
ATOM 545 O O . PHE A 1 70 ? 1.810 -9.232 6.212 1.00 98.00 70 PHE A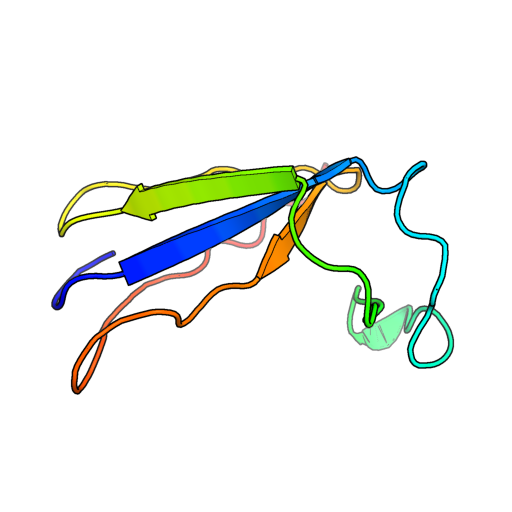 O 1
ATOM 552 N N . LYS A 1 71 ? 3.491 -10.156 7.389 1.00 97.50 71 LYS A N 1
ATOM 553 C CA . LYS A 1 71 ? 4.323 -10.537 6.245 1.00 97.50 71 LYS A CA 1
ATOM 554 C C . LYS A 1 71 ? 4.247 -12.052 6.100 1.00 97.50 71 LYS A C 1
ATOM 556 O O . LYS A 1 71 ? 4.566 -12.771 7.044 1.00 97.50 71 LYS A O 1
ATOM 561 N N . ILE A 1 72 ? 3.765 -12.513 4.951 1.00 97.50 72 ILE A N 1
ATOM 562 C CA . ILE A 1 72 ? 3.511 -13.925 4.657 1.00 97.50 72 ILE A CA 1
ATOM 563 C C . ILE A 1 72 ? 4.273 -14.256 3.376 1.00 97.50 72 ILE A C 1
ATOM 565 O O . ILE A 1 72 ? 4.141 -13.531 2.395 1.00 97.50 72 ILE A O 1
ATOM 569 N N . ALA A 1 73 ? 5.088 -15.312 3.407 1.00 95.38 73 ALA A N 1
ATOM 570 C CA . ALA A 1 73 ? 5.789 -15.792 2.221 1.00 95.38 73 ALA A CA 1
ATOM 571 C C . ALA A 1 73 ? 4.792 -16.425 1.236 1.00 95.38 73 ALA A C 1
ATOM 573 O O . ALA A 1 73 ? 3.905 -17.169 1.664 1.00 95.38 73 ALA A O 1
ATOM 574 N N . VAL A 1 74 ? 4.953 -16.112 -0.051 1.00 90.62 74 VAL A N 1
ATOM 575 C CA . VAL A 1 74 ? 4.183 -16.672 -1.174 1.00 90.62 74 VAL A CA 1
ATOM 576 C C . VAL A 1 74 ? 4.891 -17.855 -1.818 1.00 90.62 74 VAL A C 1
ATOM 578 O O . VAL A 1 74 ? 6.142 -17.889 -1.780 1.00 90.62 74 VAL A O 1
#

Secondary structure (DSSP, 8-state):
--BS-EEEEEEEGGG---BSS--BTTTTB--B-PPPSEEEEE-TT------TTEEEEEEEESS--B--------

Sequence (74 aa):
VLEGDETMGWKPLPDCYNPAGEFSVEKDIQFFLDAPASWIAVPPDHFCIFFPEDAHAPLVGNGSIRKVIFKIAV

pLDDT: mean 97.35, std 1.55, range [90.62, 98.75]

Foldseek 3Di:
DADFKKKKAKDFQVPQPAWPDDQDPVVRDTDGPDDGPDIGIAHHPGDDDADSRIDMDIDPHDDDDDDDDDDDDD

Radius of gyration: 12.94 Å; Cα contacts (8 Å, |Δi|>4): 130; chains: 1; bounding box: 29×28×30 Å